Protein AF-A0A8J7AK22-F1 (afdb_monomer)

Sequence (118 aa):
MTQRQTWMNTLAKAELKQLEELVNKLGTLPGYSFLRSPEIGLAMVRGRAGGTGEPFNLGEITMTRCVVQLERRSDETIVGFGYVAGRSHRHAELAALCDALLQSPQWCDRIQAEVIQP

Mean predicted aligned error: 3.48 Å

Secondary structure (DSSP, 8-state):
--HHHHHHHHHHHS-HHHHHHHHHHT-SPPPEEEEEEEEEEEEEEEEEGGGTS-EEEEEEEEEEEEEEEE--SSS---EEEEEEESS-HHHHHHHHHHHHHHHSTTTHHHHIIIII--

Structure (mmCIF, N/CA/C/O backbone):
data_AF-A0A8J7AK22-F1
#
_entry.id   AF-A0A8J7AK22-F1
#
loop_
_atom_site.group_PDB
_atom_site.id
_atom_site.type_symbol
_atom_site.label_atom_id
_atom_site.label_alt_id
_atom_site.label_comp_id
_atom_site.label_asym_id
_atom_site.label_entity_id
_atom_site.label_seq_id
_atom_site.pdbx_PDB_ins_code
_atom_site.Cartn_x
_atom_site.Cartn_y
_atom_site.Cartn_z
_atom_site.occupancy
_atom_site.B_iso_or_equiv
_atom_site.auth_seq_id
_atom_site.auth_comp_id
_atom_site.auth_asym_id
_atom_site.auth_atom_id
_atom_site.pdbx_PDB_model_num
ATOM 1 N N . MET A 1 1 ? 15.600 2.938 5.727 1.00 65.69 1 MET A N 1
ATOM 2 C CA . MET A 1 1 ? 14.171 3.156 5.421 1.00 65.69 1 MET A CA 1
ATOM 3 C C . MET A 1 1 ? 13.465 3.470 6.723 1.00 65.69 1 MET A C 1
ATOM 5 O O . MET A 1 1 ? 13.825 2.880 7.734 1.00 65.69 1 MET A O 1
ATOM 9 N N . THR A 1 2 ? 12.532 4.417 6.724 1.00 93.62 2 THR A N 1
ATOM 10 C CA . THR A 1 2 ? 11.667 4.658 7.888 1.00 93.62 2 THR A CA 1
ATOM 11 C C . THR A 1 2 ? 10.681 3.499 8.055 1.00 93.62 2 THR A C 1
ATOM 13 O O . THR A 1 2 ? 10.432 2.761 7.101 1.00 93.62 2 THR A O 1
ATOM 16 N N . GLN A 1 3 ? 10.085 3.347 9.240 1.00 94.56 3 GLN A N 1
ATOM 17 C CA . GLN A 1 3 ? 9.083 2.302 9.493 1.00 94.56 3 GLN A CA 1
ATOM 18 C C . GLN A 1 3 ? 7.928 2.355 8.478 1.00 94.56 3 GLN A C 1
ATOM 20 O O . GLN A 1 3 ? 7.556 1.330 7.908 1.00 94.56 3 GLN A O 1
ATOM 25 N N . ARG A 1 4 ? 7.459 3.568 8.155 1.00 97.25 4 ARG A N 1
ATOM 26 C CA . ARG A 1 4 ? 6.415 3.789 7.150 1.00 97.25 4 ARG A CA 1
ATOM 27 C C . ARG A 1 4 ? 6.823 3.347 5.747 1.00 97.25 4 ARG A C 1
ATOM 29 O O . ARG A 1 4 ? 6.060 2.675 5.065 1.00 97.25 4 ARG A O 1
ATOM 36 N N . GLN A 1 5 ? 8.048 3.662 5.321 1.00 97.38 5 GLN A N 1
ATOM 37 C CA . GLN A 1 5 ? 8.556 3.200 4.023 1.00 97.38 5 GLN A CA 1
ATOM 38 C C . GLN A 1 5 ? 8.592 1.669 3.931 1.00 97.38 5 GLN A C 1
ATOM 40 O O . GLN A 1 5 ? 8.325 1.118 2.864 1.00 97.38 5 GLN A O 1
ATOM 45 N N . THR A 1 6 ? 8.906 0.987 5.035 1.00 97.69 6 THR A N 1
ATOM 46 C CA . THR A 1 6 ? 8.967 -0.477 5.081 1.00 97.69 6 THR A CA 1
ATOM 47 C C . THR A 1 6 ? 7.594 -1.104 4.862 1.00 97.69 6 THR A C 1
ATOM 49 O O . THR A 1 6 ? 7.456 -1.907 3.941 1.00 97.69 6 THR A O 1
ATOM 52 N N . TRP A 1 7 ? 6.563 -0.722 5.626 1.00 97.94 7 TRP A N 1
ATOM 53 C CA . TRP A 1 7 ? 5.238 -1.327 5.437 1.00 97.94 7 TRP A CA 1
ATOM 54 C C . TRP A 1 7 ? 4.607 -0.940 4.099 1.00 97.94 7 TRP A C 1
ATOM 56 O O . TRP A 1 7 ? 3.937 -1.766 3.489 1.00 97.94 7 TRP A O 1
ATOM 66 N N . MET A 1 8 ? 4.859 0.272 3.587 1.00 98.25 8 MET A N 1
ATOM 67 C CA . MET A 1 8 ? 4.337 0.680 2.279 1.00 98.25 8 MET A CA 1
ATOM 68 C C . MET A 1 8 ? 4.947 -0.166 1.156 1.00 98.25 8 MET A C 1
ATOM 70 O O . MET A 1 8 ? 4.246 -0.552 0.225 1.00 98.25 8 MET A O 1
ATOM 74 N N . ASN A 1 9 ? 6.237 -0.499 1.259 1.00 98.06 9 ASN A N 1
ATOM 75 C CA . ASN A 1 9 ? 6.914 -1.413 0.338 1.00 98.06 9 ASN A CA 1
ATOM 76 C C . ASN A 1 9 ? 6.329 -2.834 0.418 1.00 98.06 9 ASN A C 1
ATOM 78 O O . ASN A 1 9 ? 6.089 -3.442 -0.624 1.00 98.06 9 ASN A O 1
ATOM 82 N N . THR A 1 10 ? 6.054 -3.341 1.625 1.00 98.31 10 THR A N 1
ATOM 83 C CA . THR A 1 10 ? 5.385 -4.638 1.819 1.00 98.31 10 THR A CA 1
ATOM 84 C C . THR A 1 10 ? 3.996 -4.646 1.179 1.00 98.31 10 THR A C 1
ATOM 86 O O . THR A 1 10 ? 3.723 -5.488 0.329 1.00 98.31 10 THR A O 1
ATOM 89 N N . LEU A 1 11 ? 3.150 -3.662 1.500 1.00 98.56 11 LEU A N 1
ATOM 90 C CA . LEU A 1 11 ? 1.790 -3.546 0.962 1.00 98.56 11 LEU A CA 1
ATOM 91 C C . LEU A 1 11 ? 1.781 -3.424 -0.567 1.00 98.56 11 LEU A C 1
ATOM 93 O O . LEU A 1 11 ? 0.950 -4.047 -1.221 1.00 98.56 11 LEU A O 1
ATOM 97 N N . ALA A 1 12 ? 2.722 -2.675 -1.149 1.00 98.25 12 ALA A N 1
ATOM 98 C CA . ALA A 1 12 ? 2.821 -2.496 -2.598 1.00 98.25 12 ALA A CA 1
ATOM 99 C C . ALA A 1 12 ? 3.199 -3.780 -3.358 1.00 98.25 12 ALA A C 1
ATOM 101 O O . ALA A 1 12 ? 2.892 -3.899 -4.544 1.00 98.25 12 ALA A O 1
ATOM 102 N N . LYS A 1 13 ? 3.880 -4.719 -2.692 1.00 97.88 13 LYS A N 1
ATOM 103 C CA . LYS A 1 13 ? 4.346 -5.991 -3.268 1.00 97.88 13 LYS A CA 1
ATOM 104 C C . LYS A 1 13 ? 3.495 -7.194 -2.873 1.00 97.88 13 LYS A C 1
ATOM 106 O O . LYS A 1 13 ? 3.707 -8.268 -3.428 1.00 97.88 13 LYS A O 1
ATOM 111 N N . ALA A 1 14 ? 2.587 -7.024 -1.916 1.00 98.00 14 ALA A N 1
ATOM 112 C CA . ALA A 1 14 ? 1.709 -8.083 -1.450 1.00 98.00 14 ALA A CA 1
ATOM 113 C C . ALA A 1 14 ? 0.850 -8.631 -2.597 1.00 98.00 14 ALA A C 1
ATOM 115 O O . ALA A 1 14 ? 0.429 -7.892 -3.490 1.00 98.00 14 ALA A O 1
ATOM 116 N N . GLU A 1 15 ? 0.575 -9.931 -2.553 1.00 97.94 15 GLU A N 1
ATOM 117 C CA . GLU A 1 15 ? -0.418 -10.537 -3.429 1.00 97.94 15 GLU A CA 1
ATOM 118 C C . GLU A 1 15 ? -1.817 -10.101 -2.963 1.00 97.94 15 GLU A C 1
ATOM 120 O O . GLU A 1 15 ? -2.105 -10.058 -1.764 1.00 97.94 15 GLU A O 1
ATOM 125 N N . LEU A 1 16 ? -2.668 -9.705 -3.913 1.00 98.44 16 LEU A N 1
ATOM 126 C CA . LEU A 1 16 ? -3.951 -9.073 -3.608 1.00 98.44 16 LEU A CA 1
ATOM 127 C C . LEU A 1 16 ? -4.861 -9.996 -2.797 1.00 98.44 16 LEU A C 1
ATOM 129 O O . LEU A 1 16 ? -5.429 -9.551 -1.802 1.00 98.44 16 LEU A O 1
ATOM 133 N N . LYS A 1 17 ? -4.993 -11.261 -3.200 1.00 98.31 17 LYS A N 1
ATOM 134 C CA . LYS A 1 17 ? -5.889 -12.203 -2.533 1.00 98.31 17 LYS A CA 1
ATOM 135 C C . LYS A 1 17 ? -5.453 -12.443 -1.085 1.00 98.31 17 LYS A C 1
ATOM 137 O O . LYS A 1 17 ? -6.298 -12.414 -0.195 1.00 98.31 17 LYS A O 1
ATOM 142 N N . GLN A 1 18 ? -4.156 -12.597 -0.821 1.00 98.25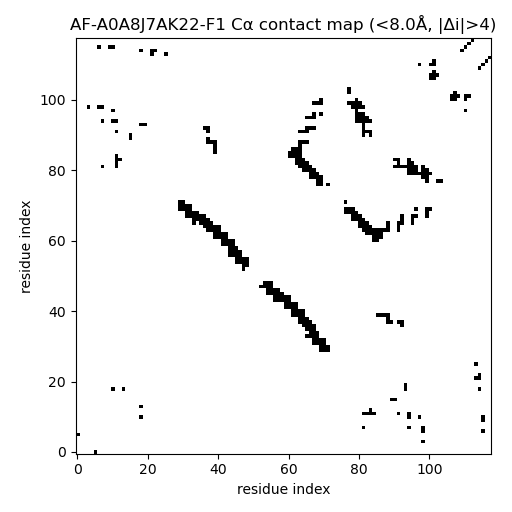 18 GLN A N 1
ATOM 143 C CA . GLN A 1 18 ? -3.635 -12.707 0.544 1.00 98.25 18 GLN A CA 1
ATOM 144 C C . GLN A 1 18 ? -3.926 -11.442 1.365 1.00 98.25 18 GLN A C 1
ATOM 146 O O . GLN A 1 18 ? -4.408 -11.544 2.493 1.00 98.25 18 GLN A O 1
ATOM 151 N N . LEU A 1 19 ? -3.678 -10.252 0.808 1.00 98.50 19 LEU A N 1
ATOM 152 C CA . LEU A 1 19 ? -3.970 -8.989 1.491 1.00 98.50 19 LEU A CA 1
ATOM 153 C C . LEU A 1 19 ? -5.464 -8.862 1.825 1.00 98.50 19 LEU A C 1
ATOM 155 O O . LEU A 1 19 ? -5.817 -8.483 2.939 1.00 98.50 19 LEU A O 1
ATOM 159 N N . GLU A 1 20 ? -6.344 -9.220 0.892 1.00 98.25 20 GLU A N 1
ATOM 160 C CA . GLU A 1 20 ? -7.791 -9.246 1.111 1.00 98.25 20 GLU A CA 1
ATOM 161 C C . GLU A 1 20 ? -8.194 -10.214 2.221 1.00 98.25 20 GLU A C 1
ATOM 163 O O . GLU A 1 20 ? -8.956 -9.844 3.112 1.00 98.25 20 GLU A O 1
ATOM 168 N N . GLU A 1 21 ? -7.675 -11.440 2.199 1.00 98.31 21 GLU A N 1
ATOM 169 C CA . GLU A 1 21 ? -7.962 -12.447 3.219 1.00 98.31 21 GLU A CA 1
ATOM 170 C C . GLU A 1 21 ? -7.536 -11.988 4.617 1.00 98.31 21 GLU A C 1
ATOM 172 O O . GLU A 1 21 ? -8.294 -12.162 5.573 1.00 98.31 21 GLU A O 1
ATOM 177 N N . LEU A 1 22 ? -6.348 -11.392 4.750 1.00 98.31 22 LEU A N 1
ATOM 178 C CA . LEU A 1 22 ? -5.848 -10.886 6.028 1.00 98.31 22 LEU A CA 1
ATOM 179 C C . LEU A 1 22 ? -6.661 -9.684 6.515 1.00 98.31 22 LEU A C 1
ATOM 181 O O . LEU A 1 22 ? -7.080 -9.659 7.670 1.00 98.31 22 LEU A O 1
ATOM 185 N N . VAL A 1 23 ? -6.966 -8.728 5.634 1.00 97.88 23 VAL A N 1
ATOM 186 C CA . VAL A 1 23 ? -7.768 -7.554 6.000 1.00 97.88 23 VAL A CA 1
ATOM 187 C C . VAL A 1 23 ? -9.193 -7.952 6.394 1.00 97.88 23 VAL A C 1
ATOM 189 O O . VAL A 1 23 ? -9.723 -7.435 7.375 1.00 97.88 23 VAL A O 1
ATOM 192 N N . ASN A 1 24 ? -9.804 -8.915 5.702 1.00 96.81 24 ASN A N 1
ATOM 193 C CA . ASN A 1 24 ? -11.149 -9.394 6.031 1.00 96.81 24 ASN A CA 1
ATOM 194 C C . ASN A 1 24 ? -11.219 -10.073 7.413 1.00 96.81 24 ASN A C 1
ATOM 196 O O . ASN A 1 24 ? -12.243 -9.976 8.090 1.00 96.81 24 ASN A O 1
ATOM 200 N N . LYS A 1 25 ? -10.138 -10.723 7.873 1.00 96.75 25 LYS A N 1
ATOM 201 C CA . LYS A 1 25 ? -10.067 -11.341 9.214 1.00 96.75 25 LYS A CA 1
ATOM 202 C C . LYS A 1 25 ? -10.080 -10.320 10.353 1.00 96.75 25 LYS A C 1
ATOM 204 O O . LYS A 1 25 ? -10.438 -10.672 11.476 1.00 96.75 25 LYS A O 1
ATOM 209 N N . LEU A 1 26 ? -9.758 -9.055 10.076 1.00 95.12 26 LEU A N 1
ATOM 210 C CA . LEU A 1 26 ? -9.767 -7.992 11.083 1.00 95.12 26 LEU A CA 1
ATOM 211 C C . LEU A 1 26 ? -11.183 -7.651 11.577 1.00 95.12 26 LEU A C 1
ATOM 213 O O . LEU A 1 26 ? -11.330 -7.092 12.671 1.00 95.12 26 LEU A O 1
ATOM 217 N N . GLY A 1 27 ? -12.214 -8.019 10.807 1.00 93.56 27 GLY A N 1
ATOM 218 C CA . GLY A 1 27 ? -13.612 -7.712 11.087 1.00 93.56 27 GLY A CA 1
ATOM 219 C C . GLY A 1 27 ? -13.972 -6.280 10.693 1.00 93.56 27 GLY A C 1
ATOM 220 O O . GLY A 1 27 ? -13.565 -5.787 9.643 1.00 93.56 27 GLY A O 1
ATOM 221 N N . THR A 1 28 ? -14.765 -5.605 11.526 1.00 93.50 28 THR A N 1
ATOM 222 C CA . THR A 1 28 ? -15.228 -4.242 11.240 1.00 93.50 28 THR A CA 1
ATOM 223 C C . THR A 1 28 ? -14.091 -3.233 11.382 1.00 93.50 28 THR A C 1
ATOM 225 O O . THR A 1 28 ? -13.589 -2.992 12.480 1.00 93.50 28 THR A O 1
ATOM 228 N N . LEU A 1 29 ? -13.716 -2.618 10.263 1.00 94.00 29 LEU A N 1
ATOM 229 C CA . LEU A 1 29 ? -12.748 -1.524 10.190 1.00 94.00 29 LEU A CA 1
ATOM 230 C C . LEU A 1 29 ? -13.438 -0.168 10.423 1.00 94.00 29 LEU A C 1
ATOM 232 O O . LEU A 1 29 ? -14.654 -0.062 10.238 1.00 94.00 29 LEU A O 1
ATOM 236 N N . PRO A 1 30 ? -12.699 0.883 10.826 1.00 93.56 30 PRO A N 1
ATOM 237 C CA . PRO A 1 30 ? -13.253 2.230 10.891 1.00 93.56 30 PRO A CA 1
ATOM 238 C C . PRO A 1 30 ? -13.706 2.698 9.503 1.00 93.56 30 PRO A C 1
ATOM 240 O O . PRO A 1 30 ? -13.137 2.299 8.484 1.00 93.56 30 PRO A O 1
ATOM 243 N N . GLY A 1 31 ? -14.708 3.579 9.479 1.00 94.94 31 GLY A N 1
ATOM 244 C CA . GLY A 1 31 ? -15.102 4.279 8.259 1.00 94.94 31 GLY A CA 1
ATOM 245 C C . GLY A 1 31 ? -13.935 5.082 7.682 1.00 94.94 31 GLY A C 1
ATOM 246 O O . GLY A 1 31 ? -13.021 5.494 8.403 1.00 94.94 31 GLY A O 1
ATOM 247 N N . TYR A 1 32 ? -13.941 5.285 6.371 1.00 97.00 32 TYR A N 1
ATOM 248 C CA . TYR A 1 32 ? -12.975 6.127 5.677 1.00 97.00 32 TYR A CA 1
ATOM 249 C C . TYR A 1 32 ? -13.596 6.691 4.404 1.00 97.00 32 TYR A C 1
ATOM 251 O O . TYR A 1 32 ? -14.506 6.106 3.818 1.00 97.00 32 TYR A O 1
ATOM 259 N N . SER A 1 33 ? -13.053 7.815 3.953 1.00 97.62 33 SER A N 1
ATOM 260 C CA . SER A 1 33 ? -13.439 8.467 2.705 1.00 97.62 33 SER A CA 1
ATOM 261 C C . SER A 1 33 ? -12.260 8.531 1.739 1.00 97.62 33 SER A C 1
ATOM 263 O O . SER A 1 33 ? -11.092 8.485 2.138 1.00 97.62 33 SER A O 1
ATOM 265 N N . PHE A 1 34 ? -12.558 8.639 0.446 1.00 98.38 34 PHE A N 1
ATOM 266 C CA . PHE A 1 34 ? -11.542 8.835 -0.580 1.00 98.38 34 PHE A CA 1
ATOM 267 C C . PHE A 1 34 ? -11.217 10.320 -0.718 1.00 98.38 34 PHE A C 1
ATOM 269 O O . PHE A 1 34 ? -12.031 11.094 -1.215 1.00 98.38 34 PHE A O 1
ATOM 276 N N . LEU A 1 35 ? -9.990 10.702 -0.365 1.00 98.19 35 LEU A N 1
ATOM 277 C CA . LEU A 1 35 ? -9.423 11.978 -0.816 1.00 98.19 35 LEU A CA 1
ATOM 278 C C . LEU A 1 35 ? -9.013 11.898 -2.289 1.00 98.19 35 LEU A C 1
ATOM 280 O O . LEU A 1 35 ? -9.047 12.887 -3.018 1.00 98.19 35 LEU A O 1
ATOM 284 N N . ARG A 1 36 ? -8.631 10.695 -2.729 1.00 98.31 36 ARG A N 1
ATOM 285 C CA . ARG A 1 36 ? -8.440 10.335 -4.131 1.00 98.31 36 ARG A CA 1
ATOM 286 C C . ARG A 1 36 ? -8.884 8.894 -4.327 1.00 98.31 36 ARG A C 1
ATOM 288 O O . ARG A 1 36 ? -8.241 7.982 -3.805 1.00 98.31 36 ARG A O 1
ATOM 295 N N . SER A 1 37 ? -9.944 8.706 -5.106 1.00 98.44 37 SER A N 1
ATOM 296 C CA . SER A 1 37 ? -10.378 7.378 -5.540 1.00 98.44 37 SER A CA 1
ATOM 297 C C . SER A 1 37 ? -9.254 6.653 -6.290 1.00 98.44 37 SER A C 1
ATOM 299 O O . SER A 1 37 ? -8.408 7.321 -6.892 1.00 98.44 37 SER A O 1
ATOM 301 N N . PRO A 1 38 ? -9.238 5.309 -6.297 1.00 98.50 38 PRO A N 1
ATOM 302 C CA . PRO A 1 38 ? -8.247 4.554 -7.047 1.00 98.50 38 PRO A CA 1
ATOM 303 C C . PRO A 1 38 ? -8.193 4.976 -8.520 1.00 98.50 38 PRO A C 1
ATOM 305 O O . PRO A 1 38 ? -9.203 4.970 -9.221 1.00 98.50 38 PRO A O 1
ATOM 308 N N . GLU A 1 39 ? -7.002 5.354 -8.975 1.00 98.56 39 GLU A N 1
ATOM 309 C CA . GLU A 1 39 ? -6.765 5.910 -10.306 1.00 98.56 39 GLU A CA 1
ATOM 310 C C . GLU A 1 39 ? -5.579 5.190 -10.955 1.00 98.56 39 GLU A C 1
ATOM 312 O O . GLU A 1 39 ? -4.469 5.194 -10.412 1.00 98.56 39 GLU A O 1
ATOM 317 N N . ILE A 1 40 ? -5.810 4.573 -12.117 1.00 98.56 40 ILE A N 1
ATOM 318 C CA . ILE A 1 40 ? -4.761 3.948 -12.930 1.00 98.56 40 ILE A CA 1
ATOM 319 C C . ILE A 1 40 ? -4.081 5.029 -13.764 1.00 98.56 40 ILE A C 1
ATOM 321 O O . ILE A 1 40 ? -4.725 5.722 -14.548 1.00 98.56 40 ILE A O 1
ATOM 325 N N . GLY A 1 41 ? -2.765 5.117 -13.645 1.00 97.38 41 GLY A N 1
ATOM 326 C CA . GLY A 1 41 ? -1.919 5.974 -14.456 1.00 97.38 41 GLY A CA 1
ATOM 327 C C . GLY A 1 41 ? -0.672 5.247 -14.939 1.00 97.38 41 GLY A C 1
ATOM 328 O O . GLY A 1 41 ? -0.565 4.018 -14.880 1.00 97.38 41 GLY A O 1
ATOM 329 N N . LEU A 1 42 ? 0.280 6.042 -15.417 1.00 97.75 42 LEU A N 1
ATOM 330 C CA . LEU A 1 42 ? 1.574 5.582 -15.901 1.00 97.75 42 LEU A CA 1
ATOM 331 C C . LEU A 1 42 ? 2.687 6.181 -15.040 1.00 97.75 42 LEU A C 1
ATOM 333 O O . LEU A 1 42 ? 2.598 7.323 -14.588 1.00 97.75 42 LEU A O 1
ATOM 337 N N . ALA A 1 43 ? 3.732 5.394 -14.813 1.00 95.94 43 ALA A N 1
ATOM 338 C CA . ALA A 1 43 ? 4.960 5.824 -14.169 1.00 95.94 43 ALA A CA 1
ATOM 339 C C . ALA A 1 43 ? 6.134 5.590 -15.120 1.00 95.94 43 ALA A C 1
ATOM 341 O O . ALA A 1 43 ? 6.327 4.482 -15.622 1.00 95.94 43 ALA A O 1
ATOM 342 N N . MET A 1 44 ? 6.927 6.635 -15.351 1.00 97.38 44 MET A N 1
ATOM 343 C CA . MET A 1 44 ? 8.127 6.561 -16.177 1.00 97.38 44 MET A CA 1
ATOM 344 C C . MET A 1 44 ? 9.226 5.794 -15.439 1.00 97.38 44 MET A C 1
ATOM 346 O O . MET A 1 44 ? 9.717 6.232 -14.397 1.00 97.38 44 MET A O 1
ATOM 350 N N . VAL A 1 45 ? 9.632 4.655 -15.990 1.00 96.31 45 VAL A N 1
ATOM 351 C CA . VAL A 1 45 ? 10.759 3.868 -15.496 1.00 96.31 45 VAL A CA 1
ATOM 352 C C . VAL A 1 45 ? 12.043 4.470 -16.041 1.00 96.31 45 VAL A C 1
ATOM 354 O O . VAL A 1 45 ? 12.184 4.685 -17.245 1.00 96.31 45 VAL A O 1
ATOM 357 N N . ARG A 1 46 ? 13.000 4.726 -15.150 1.00 96.00 46 ARG A N 1
ATOM 358 C CA . ARG A 1 46 ? 14.333 5.209 -15.515 1.00 96.00 46 ARG A CA 1
ATOM 359 C C . ARG A 1 46 ? 15.371 4.124 -15.278 1.00 96.00 46 ARG A C 1
ATOM 361 O O . ARG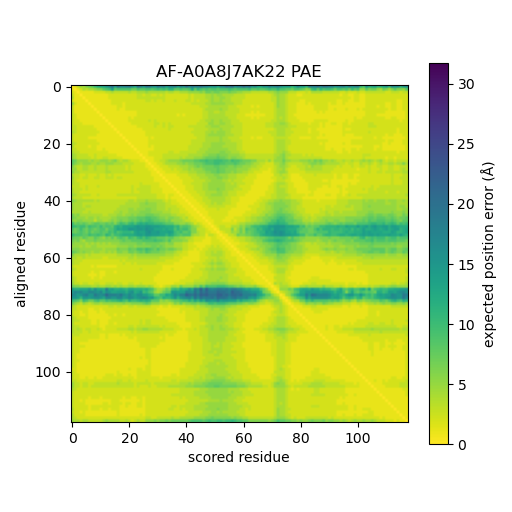 A 1 46 ? 15.462 3.587 -14.178 1.00 96.00 46 ARG A O 1
ATOM 368 N N . GLY A 1 47 ? 16.143 3.820 -16.315 1.00 95.50 47 GLY A N 1
ATOM 369 C CA . GLY A 1 47 ? 17.318 2.958 -16.240 1.00 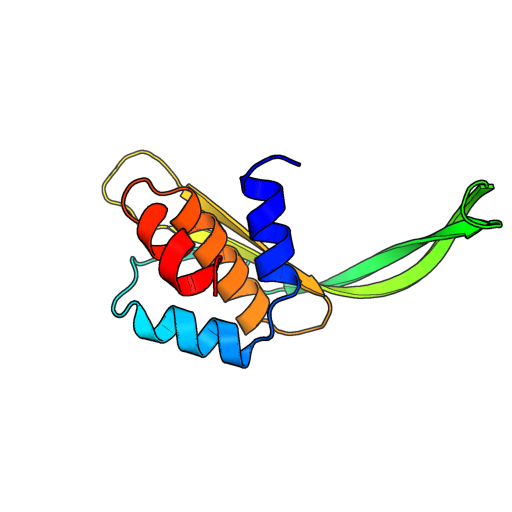95.50 47 GLY A CA 1
ATOM 370 C C . GLY A 1 47 ? 18.593 3.776 -16.042 1.00 95.50 47 GLY A C 1
ATOM 371 O O . GLY A 1 47 ? 18.570 5.002 -16.137 1.00 95.50 47 GLY A O 1
ATOM 372 N N . ARG A 1 48 ? 19.714 3.094 -15.793 1.00 97.06 48 ARG A N 1
ATOM 373 C CA . ARG A 1 48 ? 21.066 3.674 -15.806 1.00 97.06 48 ARG A CA 1
ATOM 374 C C . ARG A 1 48 ? 21.968 2.844 -16.708 1.00 97.06 48 ARG A C 1
ATOM 376 O O . ARG A 1 48 ? 21.986 1.618 -16.584 1.00 97.06 48 ARG A O 1
ATOM 383 N N . ALA A 1 49 ? 22.699 3.492 -17.616 1.00 94.62 49 ALA A N 1
ATOM 384 C CA . ALA A 1 49 ? 23.603 2.800 -18.536 1.00 94.62 49 ALA A CA 1
ATOM 385 C C . ALA A 1 49 ? 24.662 2.000 -17.753 1.00 94.62 49 ALA A C 1
ATOM 387 O O . ALA A 1 49 ? 25.307 2.539 -16.857 1.00 94.62 49 ALA A O 1
ATOM 388 N N . GLY A 1 50 ? 24.807 0.700 -18.032 1.00 93.00 50 GLY A N 1
ATOM 389 C CA . GLY A 1 50 ? 25.729 -0.170 -17.284 1.00 93.00 50 GLY A CA 1
ATOM 390 C C . GLY A 1 50 ? 25.432 -0.291 -15.777 1.00 93.00 50 GLY A C 1
ATOM 391 O O . GLY A 1 50 ? 26.315 -0.665 -15.015 1.00 93.00 50 GLY A O 1
ATOM 392 N N . GLY A 1 51 ? 24.221 0.056 -15.323 1.00 90.69 51 GLY A N 1
ATOM 393 C CA . GLY A 1 51 ? 23.787 -0.022 -13.920 1.00 90.69 51 GLY A CA 1
ATOM 394 C C . GLY A 1 51 ? 24.145 1.194 -13.056 1.00 90.69 51 GLY A C 1
ATOM 395 O O . GLY A 1 51 ? 23.386 1.535 -12.151 1.00 90.69 51 GLY A O 1
ATOM 396 N N . THR A 1 52 ? 25.241 1.895 -13.356 1.00 93.06 52 THR A N 1
ATOM 397 C CA . THR A 1 52 ? 25.727 3.042 -12.560 1.00 93.06 52 THR A CA 1
ATOM 398 C C . THR A 1 52 ? 25.919 4.332 -13.357 1.00 93.06 52 THR A C 1
ATOM 400 O O . THR A 1 52 ? 26.109 5.383 -12.751 1.00 93.06 52 THR A O 1
ATOM 403 N N . GLY A 1 53 ? 25.842 4.277 -14.688 1.00 93.38 53 GLY A N 1
ATOM 404 C CA . GLY A 1 53 ? 26.014 5.431 -15.567 1.00 93.38 53 GLY A CA 1
ATOM 405 C C . GLY A 1 53 ? 24.817 6.384 -15.585 1.00 93.38 53 GLY A C 1
ATOM 406 O O . GLY A 1 53 ? 23.958 6.383 -14.693 1.00 93.38 53 GLY A O 1
ATOM 407 N N . GLU A 1 54 ? 24.760 7.205 -16.633 1.00 95.88 54 GLU A N 1
ATOM 408 C CA . GLU A 1 54 ? 23.741 8.244 -16.785 1.00 95.88 54 GLU A CA 1
ATOM 409 C C . GLU A 1 54 ? 22.313 7.670 -16.825 1.00 95.88 54 GLU A C 1
ATOM 411 O O . GLU A 1 54 ? 22.086 6.592 -17.399 1.00 95.88 54 GLU A O 1
ATOM 416 N N . PRO A 1 55 ? 21.339 8.357 -16.196 1.00 96.00 55 PRO A N 1
ATOM 417 C CA . PRO A 1 55 ? 19.952 7.932 -16.213 1.00 96.00 55 PRO A CA 1
ATOM 418 C C . PRO A 1 55 ? 19.313 8.178 -17.586 1.00 96.00 55 PRO A C 1
ATOM 420 O O . PRO A 1 55 ? 19.527 9.214 -18.209 1.00 96.00 55 PRO A O 1
ATOM 423 N N . PHE A 1 56 ? 18.460 7.257 -18.027 1.00 96.12 56 PHE A N 1
ATOM 424 C CA . PHE A 1 56 ? 17.668 7.399 -19.252 1.00 96.12 56 PHE A CA 1
ATOM 425 C C . PHE A 1 56 ? 16.246 6.862 -19.051 1.00 96.12 56 PHE A C 1
ATOM 427 O O . PHE A 1 56 ? 15.998 6.051 -18.156 1.00 96.12 56 PHE A O 1
ATOM 434 N N . ASN A 1 57 ? 15.297 7.309 -19.876 1.00 96.31 57 ASN A N 1
ATOM 435 C CA . ASN A 1 57 ? 13.920 6.815 -19.830 1.00 96.31 57 ASN A CA 1
ATOM 436 C C . ASN A 1 57 ? 13.861 5.424 -20.474 1.00 96.31 57 ASN A C 1
ATOM 438 O O . ASN A 1 57 ? 14.107 5.284 -21.668 1.00 96.31 57 ASN A O 1
ATOM 442 N N . LEU A 1 58 ? 13.557 4.4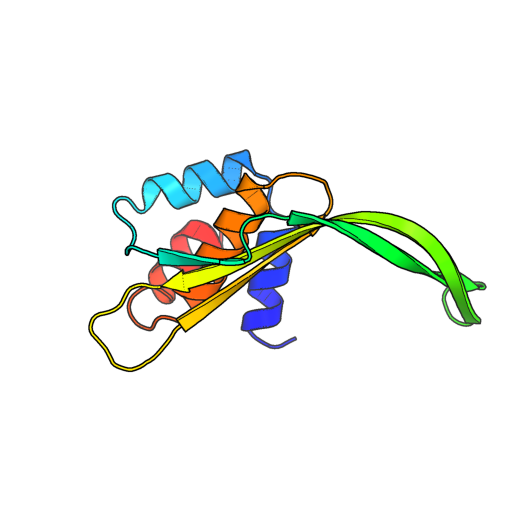03 -19.674 1.00 95.50 58 LEU A N 1
ATOM 443 C CA . LEU A 1 58 ? 13.478 3.006 -20.109 1.00 95.50 58 LEU A CA 1
ATOM 444 C C . LEU A 1 58 ? 12.100 2.666 -20.694 1.00 95.50 58 LEU A C 1
ATOM 446 O O . LEU A 1 58 ? 11.986 1.773 -21.527 1.00 95.50 58 LEU A O 1
ATOM 450 N N . GLY A 1 59 ? 11.061 3.374 -20.255 1.00 96.88 59 GLY A N 1
ATOM 451 C CA . GLY A 1 59 ? 9.683 3.171 -20.690 1.00 96.88 59 GLY A CA 1
ATOM 452 C C . GLY A 1 59 ? 8.694 3.578 -19.608 1.00 96.88 59 GLY A C 1
ATOM 453 O O . GLY A 1 59 ? 9.046 4.300 -18.674 1.00 96.88 59 GLY A O 1
ATOM 454 N N . GLU A 1 60 ? 7.462 3.095 -19.713 1.00 98.06 60 GLU A N 1
ATOM 455 C CA . GLU A 1 60 ? 6.391 3.363 -18.755 1.00 98.06 60 GLU A CA 1
ATOM 456 C C . GLU A 1 60 ? 5.805 2.055 -18.225 1.00 98.06 60 GLU A C 1
ATOM 458 O O . GLU A 1 60 ? 5.717 1.059 -18.943 1.00 98.06 60 GLU A O 1
ATOM 463 N N . ILE A 1 61 ? 5.386 2.066 -16.961 1.00 97.69 61 ILE A N 1
ATOM 464 C CA . ILE A 1 61 ? 4.611 0.984 -16.350 1.00 97.69 61 ILE A CA 1
ATOM 465 C C . ILE A 1 61 ? 3.283 1.524 -15.841 1.00 97.69 61 ILE A C 1
ATOM 467 O O . ILE A 1 61 ? 3.182 2.681 -15.435 1.00 97.69 61 ILE A O 1
ATOM 471 N N . THR A 1 62 ? 2.262 0.673 -15.812 1.00 98.25 62 THR A N 1
ATOM 472 C CA . THR A 1 62 ? 1.001 1.013 -15.150 1.00 98.25 62 THR A CA 1
ATOM 473 C C . THR A 1 62 ? 1.185 1.057 -13.642 1.00 98.25 62 THR A C 1
ATOM 475 O O . THR A 1 62 ? 1.810 0.162 -13.066 1.00 98.25 62 THR A O 1
ATOM 478 N N . MET A 1 63 ? 0.587 2.055 -13.007 1.00 98.06 63 MET A N 1
ATOM 479 C CA . MET A 1 63 ? 0.548 2.201 -11.559 1.00 98.06 63 MET A CA 1
ATOM 480 C C . MET A 1 63 ? -0.844 2.657 -11.144 1.00 98.06 63 MET A C 1
ATOM 482 O O . MET A 1 63 ? -1.417 3.537 -11.780 1.00 98.06 63 MET A O 1
ATOM 486 N N . THR A 1 64 ? -1.377 2.098 -10.065 1.00 98.75 64 THR A N 1
ATOM 487 C CA . THR A 1 64 ? -2.638 2.548 -9.473 1.00 98.75 64 THR A CA 1
ATOM 488 C C . THR A 1 64 ? -2.349 3.288 -8.174 1.00 98.75 64 THR A C 1
ATOM 490 O O . THR A 1 64 ? -1.605 2.786 -7.329 1.00 98.75 64 THR A O 1
ATOM 493 N N . ARG A 1 65 ? -2.918 4.487 -8.018 1.00 98.38 65 ARG A N 1
ATOM 494 C CA . ARG A 1 6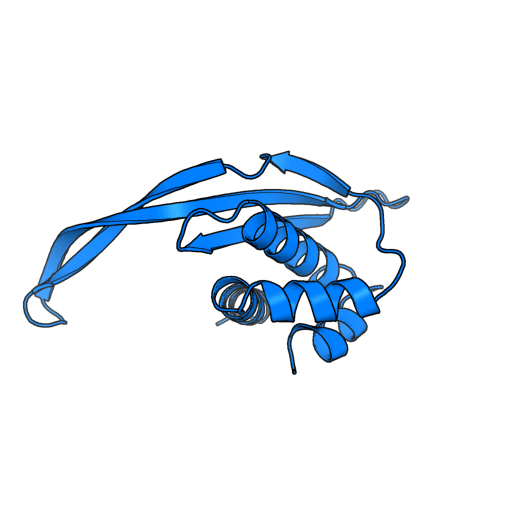5 ? -2.781 5.315 -6.810 1.00 98.38 65 ARG A CA 1
ATOM 495 C C . ARG A 1 65 ? -4.121 5.501 -6.110 1.00 98.38 65 ARG A C 1
ATOM 497 O O . ARG A 1 65 ? -5.128 5.686 -6.782 1.00 98.38 65 ARG A O 1
ATOM 504 N N . CYS A 1 66 ? -4.129 5.503 -4.784 1.00 98.81 66 CYS A N 1
ATOM 505 C CA . CYS A 1 66 ? -5.310 5.762 -3.960 1.00 98.81 66 CYS A CA 1
ATOM 506 C C . CYS A 1 66 ? -4.911 6.548 -2.707 1.00 98.81 66 CYS A C 1
ATOM 508 O O . CYS A 1 66 ? -3.824 6.339 -2.165 1.00 98.81 66 CYS A O 1
ATOM 510 N N . VAL A 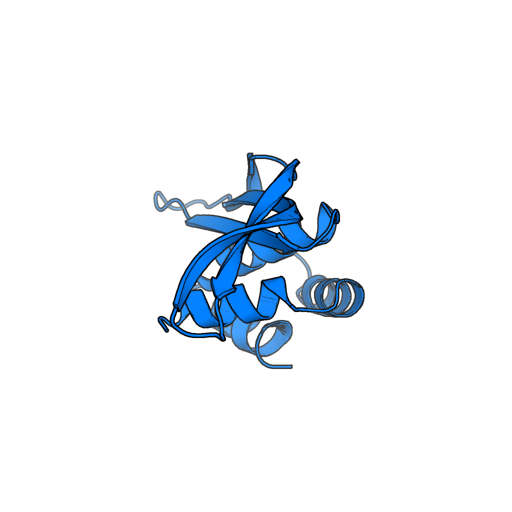1 67 ? -5.782 7.448 -2.247 1.00 98.81 67 VAL A N 1
ATOM 511 C CA . VAL A 1 67 ? -5.590 8.189 -0.993 1.00 98.81 67 VAL A CA 1
ATOM 512 C C . VAL A 1 67 ? -6.883 8.165 -0.196 1.00 98.81 67 VAL A C 1
ATOM 514 O O . VAL A 1 67 ? -7.929 8.594 -0.689 1.00 98.81 67 VAL A O 1
ATOM 517 N N . VAL A 1 68 ? -6.793 7.690 1.041 1.00 98.56 68 VAL A N 1
ATOM 518 C CA . VAL A 1 68 ? -7.931 7.586 1.958 1.00 98.56 68 VAL A CA 1
ATOM 519 C C . VAL A 1 68 ? -7.695 8.424 3.204 1.00 98.56 68 VAL A C 1
ATOM 521 O O . VAL A 1 68 ? -6.555 8.613 3.630 1.00 98.56 68 VAL A O 1
ATOM 524 N N . GLN A 1 69 ? -8.779 8.892 3.803 1.00 97.88 69 GL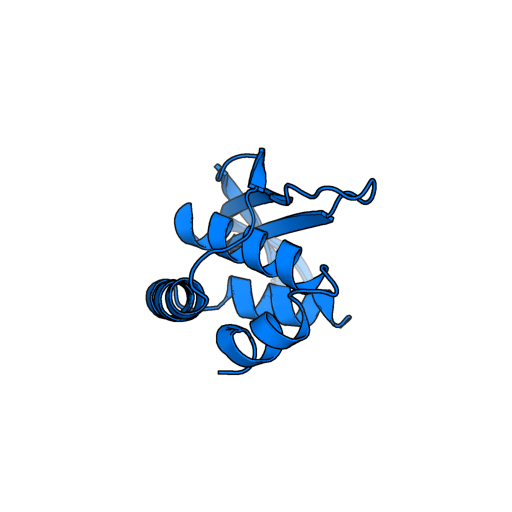N A N 1
ATOM 525 C CA . GLN A 1 69 ? -8.782 9.537 5.106 1.00 97.88 69 GLN A CA 1
ATOM 526 C C . GLN A 1 69 ? -9.676 8.739 6.050 1.00 97.88 69 GLN A C 1
ATOM 528 O O . GLN A 1 69 ? -10.845 8.515 5.737 1.00 97.88 69 GLN A O 1
ATOM 533 N N . LEU A 1 70 ? -9.137 8.329 7.201 1.00 96.31 70 LEU A N 1
ATOM 534 C CA . LEU A 1 70 ? -9.928 7.640 8.222 1.00 96.31 70 LEU A CA 1
ATOM 535 C C . LEU A 1 70 ? -10.953 8.592 8.838 1.00 96.31 70 LEU A C 1
ATOM 537 O O . LEU A 1 70 ? -10.621 9.711 9.235 1.00 96.31 70 LEU A O 1
ATOM 541 N N . GLU A 1 71 ? -12.186 8.120 8.978 1.00 91.62 71 GLU A N 1
ATOM 542 C CA . GLU A 1 71 ? -13.221 8.796 9.747 1.00 91.62 71 GLU A CA 1
ATOM 543 C C . GLU A 1 71 ? -12.958 8.546 11.232 1.00 91.62 71 GLU A C 1
ATOM 545 O O . GLU A 1 71 ? -12.984 7.414 11.722 1.00 91.62 71 GLU A O 1
ATOM 550 N N . ARG A 1 72 ? -12.672 9.615 11.973 1.00 81.12 72 ARG A N 1
ATOM 551 C CA . ARG A 1 72 ? -12.428 9.552 13.412 1.00 81.12 72 ARG A CA 1
ATOM 552 C C . ARG A 1 72 ? -13.206 10.637 14.136 1.00 81.12 72 ARG A C 1
ATOM 554 O O . ARG A 1 72 ? -13.521 11.679 13.580 1.00 81.12 72 ARG A O 1
ATOM 561 N N . ARG A 1 73 ? -13.481 10.377 15.417 1.00 69.44 73 ARG A N 1
ATOM 562 C CA . ARG A 1 73 ? -14.089 11.352 16.339 1.00 69.44 73 ARG A CA 1
ATOM 563 C C . ARG A 1 73 ? -13.086 12.364 16.912 1.00 69.44 73 ARG A C 1
ATOM 565 O O . ARG A 1 73 ? -13.502 13.267 17.620 1.00 69.44 73 ARG A O 1
ATOM 572 N N . SER A 1 74 ? -11.788 12.171 16.675 1.00 74.00 74 SER A N 1
ATOM 573 C CA . SER A 1 74 ? -10.717 13.072 17.123 1.00 74.00 74 SER A CA 1
ATOM 574 C C . SER A 1 74 ? -10.369 14.090 16.041 1.00 74.00 74 SER A C 1
ATOM 576 O O . SER A 1 74 ? -10.425 13.740 14.867 1.00 74.00 74 SER A O 1
ATOM 578 N N . ASP A 1 75 ? -9.883 15.266 16.438 1.00 74.25 75 ASP A N 1
ATOM 579 C CA . ASP A 1 75 ? -9.456 16.338 15.517 1.00 74.25 75 ASP A CA 1
ATOM 580 C C . ASP A 1 75 ? -8.231 15.977 14.652 1.00 74.25 75 ASP A C 1
ATOM 582 O O . ASP A 1 75 ? -7.900 16.669 13.690 1.00 74.25 75 ASP A O 1
ATOM 586 N N . GLU A 1 76 ? -7.537 14.884 14.974 1.00 81.44 76 GLU A N 1
ATOM 587 C CA . GLU A 1 76 ? -6.390 14.415 14.204 1.00 81.44 76 GLU A CA 1
ATOM 588 C C . GLU A 1 76 ? -6.824 13.674 12.931 1.00 81.44 76 GLU A C 1
ATOM 590 O O . GLU A 1 76 ? -7.478 12.627 12.976 1.00 81.44 76 GLU A O 1
ATOM 595 N N . THR A 1 77 ? -6.418 14.220 11.784 1.00 90.94 77 THR A N 1
ATOM 596 C CA . THR A 1 77 ? -6.666 13.640 10.463 1.00 90.94 77 THR A CA 1
ATOM 597 C C . THR A 1 77 ? -5.575 12.633 10.112 1.00 90.94 77 THR A C 1
ATOM 599 O O . THR A 1 77 ? -4.404 12.995 10.012 1.00 90.94 77 THR A O 1
ATOM 602 N N . ILE A 1 78 ? -5.961 11.380 9.863 1.00 96.19 78 ILE A N 1
ATOM 603 C CA . ILE A 1 78 ? -5.037 10.325 9.433 1.00 96.19 78 ILE A CA 1
ATOM 604 C C . ILE A 1 78 ? -5.282 10.007 7.960 1.00 96.19 78 ILE A C 1
ATOM 606 O O . ILE A 1 78 ? -6.364 9.548 7.586 1.00 96.19 78 ILE A O 1
ATOM 610 N N . VAL A 1 79 ? -4.256 10.236 7.138 1.00 98.00 79 VAL A N 1
ATOM 611 C CA . VAL A 1 79 ? -4.281 10.004 5.690 1.00 98.00 79 VAL A CA 1
ATOM 612 C C . VAL A 1 79 ? -3.365 8.842 5.327 1.00 98.00 79 VAL A C 1
ATOM 614 O O . VAL A 1 79 ? -2.184 8.821 5.694 1.00 98.00 79 VAL A O 1
ATOM 617 N N . GLY A 1 80 ? -3.905 7.893 4.570 1.00 98.44 80 GLY A N 1
ATOM 618 C CA . GLY A 1 80 ? -3.166 6.758 4.033 1.00 98.44 80 GLY A CA 1
ATOM 619 C C . GLY A 1 80 ? -3.012 6.815 2.521 1.00 98.44 80 GLY A C 1
ATOM 620 O O . GLY A 1 80 ? -3.881 7.325 1.809 1.00 98.44 80 GLY A O 1
ATOM 621 N N . PHE A 1 81 ? -1.899 6.272 2.035 1.00 98.75 81 PHE A N 1
ATOM 622 C CA . PHE A 1 81 ? -1.525 6.282 0.625 1.00 98.75 81 PHE A CA 1
ATOM 623 C C . PHE A 1 81 ? -1.278 4.871 0.105 1.00 98.75 81 PHE A C 1
ATOM 625 O O . PHE A 1 81 ? -0.537 4.093 0.699 1.00 98.75 81 PHE A O 1
ATOM 632 N N . GLY A 1 82 ? -1.847 4.574 -1.058 1.00 98.50 82 GLY A N 1
ATOM 633 C CA . GLY A 1 82 ? -1.614 3.342 -1.796 1.00 98.50 82 GLY A CA 1
ATOM 634 C C . GLY A 1 82 ? -1.013 3.653 -3.155 1.00 98.50 82 GLY A C 1
ATOM 635 O O . GLY A 1 82 ? -1.609 4.397 -3.932 1.00 98.50 82 GLY A O 1
ATOM 636 N N . TYR A 1 83 ? 0.151 3.075 -3.444 1.00 98.12 83 TYR A N 1
ATOM 637 C CA . TYR A 1 83 ? 0.780 3.088 -4.764 1.00 98.12 83 TYR A CA 1
ATOM 638 C C . TYR A 1 83 ? 1.175 1.660 -5.108 1.00 98.12 83 TYR A C 1
ATOM 640 O O . TYR A 1 83 ? 2.058 1.090 -4.470 1.00 98.12 83 TYR A O 1
ATOM 648 N N . VAL A 1 84 ? 0.506 1.080 -6.099 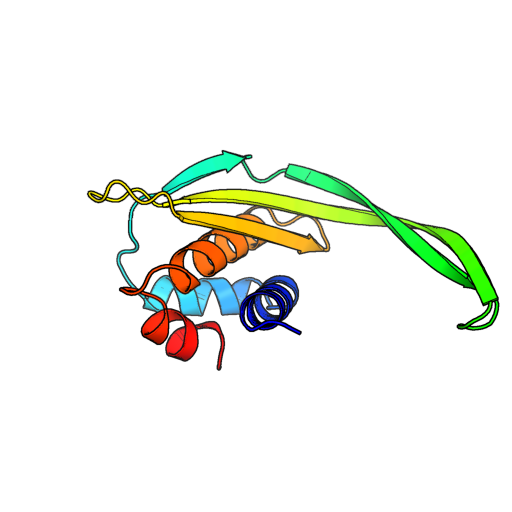1.00 98.31 84 VAL A N 1
ATOM 649 C CA . VAL A 1 84 ? 0.700 -0.322 -6.485 1.00 98.31 84 VAL A CA 1
ATOM 650 C C . VAL A 1 84 ? 1.001 -0.405 -7.972 1.00 98.31 84 VAL A C 1
ATOM 652 O O . VAL A 1 84 ? 0.394 0.299 -8.783 1.00 98.31 84 VAL A O 1
ATOM 655 N N . ALA A 1 85 ? 1.959 -1.250 -8.344 1.00 97.75 85 ALA A N 1
ATOM 656 C CA . ALA A 1 85 ? 2.207 -1.535 -9.749 1.00 97.75 85 ALA A CA 1
ATOM 657 C C . ALA A 1 85 ? 1.005 -2.283 -10.346 1.00 97.75 85 ALA A C 1
ATOM 659 O O . ALA A 1 85 ? 0.348 -3.079 -9.678 1.00 97.75 85 ALA A O 1
ATOM 660 N N . GLY A 1 86 ? 0.714 -2.029 -11.617 1.00 96.88 86 GLY A N 1
ATOM 661 C CA . GLY A 1 86 ? -0.440 -2.612 -12.289 1.00 96.88 86 GLY A CA 1
ATOM 662 C C . GLY A 1 86 ? -1.686 -1.733 -12.206 1.00 96.88 86 GLY A C 1
ATOM 663 O O . GLY A 1 86 ? -1.617 -0.504 -12.142 1.00 96.88 86 GLY A O 1
ATOM 664 N N . ARG A 1 87 ? -2.845 -2.389 -12.285 1.00 98.38 87 ARG A N 1
ATOM 665 C CA . ARG A 1 87 ? -4.144 -1.757 -12.568 1.00 98.38 87 ARG A CA 1
ATOM 666 C C . ARG A 1 87 ? -5.216 -2.069 -11.517 1.00 98.38 87 ARG A C 1
ATOM 668 O O . ARG A 1 87 ? -6.402 -1.889 -11.777 1.00 98.38 87 ARG A O 1
ATOM 675 N N . SER A 1 88 ? -4.822 -2.609 -10.363 1.00 98.62 88 SER A N 1
ATOM 676 C CA . SER A 1 88 ? -5.772 -3.038 -9.336 1.00 98.62 88 SER A CA 1
ATOM 677 C C . SER A 1 88 ? -6.194 -1.868 -8.453 1.00 98.62 88 SER A C 1
ATOM 679 O O . SER A 1 88 ? -5.440 -1.412 -7.592 1.00 98.62 88 SER A O 1
ATOM 681 N N . HIS A 1 89 ? -7.435 -1.416 -8.639 1.00 98.75 89 HIS A N 1
ATOM 682 C CA . HIS A 1 89 ? -8.063 -0.423 -7.766 1.00 98.75 89 HIS A CA 1
ATOM 683 C C . HIS A 1 89 ? -8.158 -0.923 -6.327 1.00 98.75 89 HIS A C 1
ATOM 685 O O . HIS A 1 89 ? -7.820 -0.196 -5.395 1.00 98.75 89 HIS A O 1
ATOM 691 N N . ARG A 1 90 ? -8.563 -2.186 -6.167 1.00 98.56 90 ARG A N 1
ATOM 692 C CA . ARG A 1 90 ? -8.765 -2.808 -4.863 1.00 98.56 90 ARG A CA 1
ATOM 693 C C . ARG A 1 90 ? -7.464 -2.922 -4.072 1.00 98.56 90 ARG A C 1
ATOM 695 O O . ARG A 1 90 ? -7.438 -2.617 -2.887 1.00 98.56 90 ARG A O 1
ATOM 702 N N . HIS A 1 91 ? -6.365 -3.281 -4.734 1.00 98.81 91 HIS A N 1
ATOM 703 C CA . HIS A 1 91 ? -5.052 -3.335 -4.085 1.00 98.81 91 HIS A CA 1
ATOM 704 C C . HIS A 1 91 ? -4.597 -1.947 -3.630 1.00 98.81 91 HIS A C 1
ATOM 706 O O . HIS A 1 91 ? -4.155 -1.789 -2.495 1.00 98.81 91 HIS A O 1
ATOM 712 N N . ALA A 1 92 ? -4.757 -0.927 -4.479 1.00 98.81 92 ALA A N 1
ATOM 713 C CA . ALA A 1 92 ? -4.398 0.445 -4.126 1.00 98.81 92 ALA A CA 1
ATOM 714 C C . ALA A 1 92 ? -5.213 0.963 -2.929 1.00 98.81 92 ALA A C 1
ATOM 716 O O . ALA A 1 92 ? -4.654 1.588 -2.032 1.00 98.81 92 ALA A O 1
ATOM 717 N N . GLU A 1 93 ? -6.518 0.687 -2.906 1.00 98.81 93 GLU A N 1
ATOM 718 C CA . GLU A 1 93 ? -7.417 1.026 -1.800 1.00 98.81 93 GLU A CA 1
ATOM 719 C C . GLU A 1 93 ? -6.991 0.345 -0.494 1.00 98.81 93 GLU A C 1
ATOM 721 O O . GLU A 1 93 ? -6.808 1.025 0.513 1.00 98.81 93 GLU A O 1
ATOM 726 N N . LEU A 1 94 ? -6.771 -0.973 -0.512 1.00 98.69 94 LEU A N 1
ATOM 727 C CA . LEU A 1 94 ? -6.358 -1.725 0.676 1.00 98.69 94 LEU A CA 1
ATOM 728 C C . LEU A 1 94 ? -4.992 -1.277 1.194 1.00 98.69 94 LEU A C 1
ATOM 730 O O . LEU A 1 94 ? -4.826 -1.098 2.397 1.00 98.69 94 LEU A O 1
ATOM 734 N N . ALA A 1 95 ? -4.033 -1.028 0.300 1.00 98.75 95 ALA A N 1
ATOM 735 C CA . ALA A 1 95 ? -2.732 -0.490 0.678 1.00 98.75 95 ALA A CA 1
ATOM 736 C C . ALA A 1 95 ? -2.866 0.892 1.341 1.00 98.75 95 ALA A C 1
ATOM 738 O O . ALA A 1 95 ? -2.236 1.139 2.369 1.00 98.75 95 ALA A O 1
ATOM 739 N N . ALA A 1 96 ? -3.721 1.769 0.800 1.00 98.81 96 ALA A N 1
ATOM 740 C CA . ALA A 1 96 ? -3.991 3.078 1.387 1.00 98.81 96 ALA A CA 1
ATOM 741 C C . ALA A 1 96 ? -4.663 2.963 2.762 1.00 98.81 96 ALA A C 1
ATOM 743 O O . ALA A 1 96 ? -4.254 3.642 3.703 1.00 98.81 96 ALA A O 1
ATOM 744 N N . LEU A 1 97 ? -5.656 2.083 2.903 1.00 98.62 97 LEU A N 1
ATOM 745 C CA . LEU A 1 97 ? -6.342 1.839 4.168 1.00 98.62 97 LEU A CA 1
ATOM 746 C C . LEU A 1 97 ? -5.384 1.296 5.231 1.00 98.62 97 LEU A C 1
ATOM 748 O O . LEU A 1 97 ? -5.333 1.835 6.334 1.00 98.62 97 LEU A O 1
ATOM 752 N N . CYS A 1 98 ? -4.577 0.287 4.901 1.00 98.56 98 CYS A N 1
ATOM 753 C CA . CYS A 1 98 ? -3.586 -0.265 5.820 1.00 98.56 98 CYS A CA 1
ATOM 754 C C . CYS A 1 98 ? -2.524 0.770 6.219 1.00 98.56 98 CYS A C 1
ATOM 756 O O . CYS A 1 98 ? -2.201 0.852 7.402 1.00 98.56 98 CYS A O 1
ATOM 758 N N . ASP A 1 99 ? -2.027 1.601 5.292 1.00 98.69 99 ASP A N 1
ATOM 759 C CA . ASP A 1 99 ? -1.112 2.706 5.629 1.00 98.69 99 ASP A CA 1
ATOM 760 C C . ASP A 1 99 ? -1.762 3.692 6.611 1.00 98.69 99 ASP A C 1
ATOM 762 O O . ASP A 1 99 ? -1.116 4.130 7.562 1.00 98.69 99 ASP A O 1
ATOM 766 N N . ALA A 1 100 ? -3.048 4.016 6.439 1.00 98.06 100 ALA A N 1
ATOM 767 C CA . ALA A 1 100 ? -3.771 4.868 7.382 1.00 98.06 100 ALA A CA 1
ATOM 768 C C . ALA A 1 100 ? -3.921 4.198 8.760 1.00 98.06 100 ALA A C 1
ATOM 770 O O . ALA A 1 100 ? -3.664 4.816 9.792 1.00 98.06 100 ALA A O 1
ATOM 771 N N . LEU A 1 101 ? -4.301 2.920 8.798 1.00 97.38 101 LEU A N 1
ATOM 772 C CA . LEU A 1 101 ? -4.494 2.179 10.046 1.00 97.38 101 LEU A CA 1
ATOM 773 C C . LEU A 1 101 ? -3.178 1.983 10.818 1.00 97.38 101 LEU A C 1
ATOM 775 O O . LEU A 1 101 ? -3.183 2.089 12.041 1.00 97.38 101 LEU A O 1
ATOM 779 N N . LEU A 1 102 ? -2.048 1.790 10.130 1.00 97.69 102 LEU A N 1
ATOM 780 C CA . LEU A 1 102 ? -0.714 1.688 10.743 1.00 97.69 102 LEU A CA 1
ATOM 781 C C . LEU A 1 102 ? -0.234 2.995 11.387 1.00 97.69 102 LEU A C 1
ATOM 783 O O . LEU A 1 102 ? 0.597 2.974 12.288 1.00 97.69 102 LEU A O 1
ATOM 787 N N . GLN A 1 103 ? -0.775 4.138 10.965 1.00 96.50 103 GLN A N 1
ATOM 788 C CA . GLN A 1 103 ? -0.522 5.430 11.611 1.00 96.50 103 GLN A CA 1
ATOM 789 C C . GLN A 1 103 ? -1.425 5.661 12.832 1.00 96.50 103 GLN A C 1
ATOM 791 O O . GLN A 1 103 ? -1.141 6.534 13.648 1.00 96.50 103 GLN A O 1
ATOM 796 N N . SER A 1 104 ? -2.516 4.902 12.973 1.00 94.25 104 SER A N 1
ATOM 797 C CA . SER A 1 104 ? -3.446 5.040 14.091 1.00 94.25 104 SER A CA 1
ATOM 798 C C . SER A 1 104 ? -2.944 4.261 15.310 1.00 94.25 104 SER A C 1
ATOM 800 O O . SER A 1 104 ? -2.806 3.039 15.224 1.00 94.25 104 SER A O 1
ATOM 802 N N . PRO A 1 105 ? -2.782 4.899 16.486 1.00 92.25 105 PRO A N 1
ATOM 803 C CA . PRO A 1 105 ? -2.352 4.207 17.705 1.00 92.25 105 PRO A CA 1
ATOM 804 C C . PRO A 1 105 ? -3.259 3.036 18.112 1.00 92.25 105 PRO A C 1
ATOM 806 O O . PRO A 1 105 ? -2.817 2.103 18.765 1.00 92.25 105 PRO A O 1
ATOM 809 N N . GLN A 1 106 ? -4.535 3.075 17.720 1.00 92.69 106 GLN A N 1
ATOM 810 C CA . GLN A 1 106 ? -5.531 2.048 18.050 1.00 92.69 106 GLN A CA 1
ATOM 811 C C . GLN A 1 106 ? -5.420 0.795 17.172 1.00 92.69 106 GLN A C 1
ATOM 813 O O . GLN A 1 106 ? -5.918 -0.260 17.552 1.00 92.69 106 GLN A O 1
ATOM 818 N N . TRP A 1 107 ? -4.828 0.924 15.983 1.00 95.38 107 TRP A N 1
ATOM 819 C CA . TRP A 1 107 ? -4.803 -0.131 14.968 1.00 95.38 107 TRP A CA 1
ATOM 820 C C . TRP A 1 107 ? -3.392 -0.605 14.626 1.00 95.38 107 TRP A C 1
ATOM 822 O O . TRP A 1 107 ? -3.256 -1.737 14.169 1.00 95.38 107 TRP A O 1
ATOM 832 N N . CYS A 1 108 ? -2.363 0.214 14.868 1.00 96.56 108 CYS A N 1
ATOM 833 C CA . CYS A 1 108 ? -0.980 -0.050 14.473 1.00 96.56 108 CYS A CA 1
ATOM 834 C C . CYS A 1 108 ? -0.516 -1.467 14.830 1.00 96.56 108 CYS A C 1
ATOM 836 O O . CYS A 1 108 ? -0.207 -2.241 13.926 1.00 96.56 108 CYS A O 1
ATOM 838 N N . ASP A 1 109 ? -0.564 -1.842 16.111 1.00 97.44 109 ASP A N 1
ATOM 839 C CA . ASP A 1 109 ? -0.069 -3.145 16.576 1.00 97.44 109 ASP A CA 1
ATOM 840 C C . ASP A 1 109 ? -0.804 -4.317 15.917 1.00 97.44 109 ASP A C 1
ATOM 842 O O . ASP A 1 109 ? -0.195 -5.309 15.515 1.00 97.44 109 ASP A O 1
ATOM 846 N N . ARG A 1 110 ? -2.122 -4.176 15.745 1.00 97.44 110 ARG A N 1
ATOM 847 C CA . ARG A 1 110 ? -2.963 -5.212 15.150 1.00 97.44 110 ARG A CA 1
ATOM 848 C C . ARG A 1 110 ? -2.670 -5.395 13.663 1.00 97.44 110 ARG A C 1
ATOM 850 O O . ARG A 1 110 ? -2.476 -6.519 13.216 1.00 97.44 110 ARG A O 1
ATOM 857 N N . ILE A 1 111 ? -2.594 -4.304 12.897 1.00 98.12 111 ILE A N 1
ATOM 858 C CA . ILE A 1 111 ? -2.261 -4.372 11.464 1.00 98.12 111 ILE A CA 1
ATOM 859 C C . ILE A 1 111 ? -0.829 -4.868 11.267 1.00 98.12 111 ILE A C 1
ATOM 861 O O . ILE A 1 111 ? -0.563 -5.656 10.360 1.00 98.12 111 ILE A O 1
ATOM 865 N N . GLN A 1 112 ? 0.096 -4.456 12.134 1.00 98.12 112 GLN A N 1
ATOM 866 C CA . GLN A 1 112 ? 1.474 -4.919 12.087 1.00 98.12 112 GLN A CA 1
ATOM 867 C C . GLN A 1 112 ? 1.549 -6.446 12.243 1.00 98.12 112 GLN A C 1
ATOM 869 O O . GLN A 1 112 ? 2.217 -7.095 11.439 1.00 98.12 112 GLN A O 1
ATOM 874 N N . ALA A 1 113 ? 0.848 -7.011 13.231 1.00 98.06 113 ALA A N 1
ATOM 875 C CA . ALA A 1 113 ? 0.868 -8.442 13.527 1.00 98.06 113 ALA A CA 1
ATOM 876 C C . ALA A 1 113 ? 0.051 -9.294 12.540 1.00 98.06 113 ALA A C 1
ATOM 878 O O . ALA A 1 113 ? 0.488 -10.375 12.159 1.00 98.06 113 ALA A O 1
ATOM 879 N N . GLU A 1 114 ? -1.130 -8.828 12.128 1.00 98.06 114 GLU A N 1
ATOM 880 C CA . GLU A 1 114 ? -2.075 -9.635 11.344 1.00 98.06 114 GLU A CA 1
ATOM 881 C C . GLU A 1 114 ? -1.964 -9.419 9.825 1.00 98.06 114 GLU A C 1
ATOM 883 O O . GLU A 1 114 ? -2.455 -10.253 9.068 1.00 98.06 114 GLU A O 1
ATOM 888 N N . VAL A 1 115 ? -1.335 -8.328 9.362 1.00 98.19 115 VAL A N 1
ATOM 889 C CA . VAL A 1 115 ? -1.263 -7.981 7.925 1.00 98.19 115 VAL A CA 1
ATOM 890 C C . VAL A 1 115 ? 0.167 -7.791 7.417 1.00 98.19 115 VAL A C 1
ATOM 892 O O . VAL A 1 115 ? 0.458 -8.199 6.300 1.00 98.19 115 VAL A O 1
ATOM 895 N N . ILE A 1 116 ? 1.058 -7.152 8.185 1.00 98.00 116 ILE A N 1
ATOM 896 C CA . ILE A 1 116 ? 2.405 -6.798 7.689 1.00 98.00 116 ILE A CA 1
ATOM 897 C C .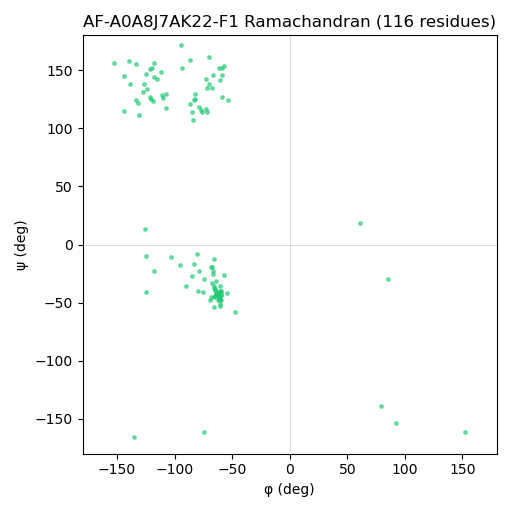 ILE A 1 116 ? 3.452 -7.889 7.940 1.00 98.00 116 ILE A C 1
ATOM 899 O O . ILE A 1 116 ? 4.375 -8.029 7.141 1.00 98.00 116 ILE A O 1
ATOM 903 N N . GLN A 1 117 ? 3.367 -8.595 9.068 1.00 96.19 117 GLN A N 1
ATOM 904 C CA . GLN A 1 117 ? 4.330 -9.634 9.453 1.00 96.19 117 GLN A CA 1
ATOM 905 C C . GLN A 1 117 ? 4.136 -11.003 8.776 1.00 96.19 117 GLN A C 1
ATOM 907 O O . GLN A 1 117 ? 5.167 -11.616 8.489 1.00 96.19 117 GLN A O 1
ATOM 912 N N . PRO A 1 118 ? 2.901 -11.512 8.576 1.00 92.25 118 PRO A N 1
ATOM 913 C CA . PRO A 1 118 ? 2.679 -12.799 7.915 1.00 92.25 118 PRO A CA 1
ATOM 914 C C . PRO A 1 118 ? 3.134 -12.801 6.452 1.00 92.25 118 PRO A C 1
ATOM 916 O O . PRO A 1 118 ? 3.699 -13.833 6.025 1.00 92.25 118 PRO A O 1
#

Radius of gyration: 15.86 Å; Cα contacts (8 Å, |Δi|>4): 218; chains: 1; bounding box: 41×29×39 Å

Nearest PDB structures (foldseek):
  7z15-assembly1_A  TM=9.748E-01  e=2.123E-12  Escherichia coli
  7z19-assembly1_A  TM=9.722E-01  e=2.123E-12  Escherichia coli
  4xb6-assembly1_E  TM=9.722E-01  e=3.946E-12  Escherichia coli str. K-12 substr. MG1655
  1k25-assembly1_A  TM=2.679E-01  e=7.449E-01  Streptococcus pneumoniae
  3wyc-assembly1_B  TM=3.768E-01  e=2.418E+00  Ureibacillus thermosphaericus

Organism: NCBI:txid1828758

Solvent-accessible surface area (backbone atoms only — not comparable to full-atom values): 6573 Å² total; per-residue (Å²): 128,55,76,67,56,50,54,52,53,50,50,41,68,51,56,58,69,61,51,51,57,39,56,59,70,71,56,87,71,78,57,65,47,66,81,35,64,58,40,74,47,75,41,80,40,69,44,36,52,95,76,75,48,66,76,43,83,70,47,72,42,50,28,9,37,17,28,29,34,54,59,63,98,57,95,73,82,42,70,10,60,11,65,23,74,41,74,48,46,66,51,6,42,51,29,3,50,50,47,23,38,52,71,32,89,91,35,21,70,56,45,44,62,61,61,69,66,114

InterPro domains:
  IPR009609 Phosphonate metabolism PhnG [PF06754] (3-118)
  IPR009609 Phosphonate metabolism PhnG [TIGR03293] (3-118)

Foldseek 3Di:
DDPLVQQLVQLQPDDLVLLVVLVVVVPDDADKDWPPQKDKDKDFDWAAVVRPHDIDGPDIFIKIKTKMWGDDPDPDIFIFIFIYTDDDRSSRVSSRSLSSQCPDPVRVVVCCVRRRPD

pLDDT: mean 95.86, std 5.49, range [65.69, 98.81]